Protein AF-A0A947WSL1-F1 (afdb_monomer)

pLDDT: mean 84.07, std 12.96, range [39.25, 95.62]

Radius of gyration: 17.94 Å; Cα contacts (8 Å, |Δi|>4): 99; chains: 1; bounding box: 44×36×52 Å

Sequence (145 aa):
MSWNPEKTLVFRLIAAGHMVRRAVQAPLEAFRLKPGDDAILIALSVLPDLTVDDLLAATGLNVAELARRLRHMEALGLVETTQAEVVLTASGTRLAASLMALWQDIDEIVAANVAGPVARNMRKSLKRIAESLAPEVPVAIDPDA

Nearest PDB structures (foldseek):
  5hsm-assembly1_A-2  TM=7.238E-01  e=8.286E-07  Mycobacterium tuberculosis H37Rv
  1lnw-assembly3_F  TM=7.662E-01  e=2.260E-05  Pseudomonas aeruginosa
  2pfb-assembly1_A  TM=6.800E-01  e=7.806E-05  Xanthomonas campestris
  5zyr-assembly1_B  TM=6.744E-01  e=8.281E-05  Acinetobacter baumannii
  5zc2-assembly1_B  TM=6.464E-01  e=1.892E-04  Acinetobacter baumannii

Solvent-accessible surface area (backbone atoms only — not comparable to full-atom values): 8493 Å² total; per-residue (Å²): 134,83,89,56,66,83,77,34,70,66,45,48,48,52,53,52,51,50,53,54,52,55,69,58,39,63,66,32,51,78,72,74,42,56,95,69,49,60,56,53,43,42,46,51,69,76,40,80,81,42,36,67,67,53,50,32,70,75,64,72,46,53,73,70,58,46,53,56,48,51,54,52,37,36,75,70,52,27,36,49,77,59,99,70,41,52,45,65,31,81,58,22,49,53,50,23,52,54,50,50,52,53,51,48,57,52,47,51,61,49,39,76,77,41,53,71,73,59,36,56,50,50,52,54,50,51,50,54,51,50,64,74,65,52,79,69,80,80,73,79,77,62,93,86,119

Foldseek 3Di:
DDDDPCPDPVNVVVVVVVVLQVLLVVLCVVLPHDRLLLQQLLVQLVDPFDWPVNSCVSRVDDPVVSVVSLVVCVVSVQWDDDPGGIHGDPNSNVSNVVSVVSVVVSVVVVCVVADDPRVVVVVVVVVVVCVVPRDDDDDPPPPPD

Mean predicted aligned error: 7.88 Å

Structure (mmCIF, N/CA/C/O backbone):
data_AF-A0A947WSL1-F1
#
_entry.id   AF-A0A947WSL1-F1
#
loop_
_atom_site.group_PDB
_atom_site.id
_atom_site.type_symbol
_atom_site.label_atom_id
_atom_site.label_alt_id
_atom_site.label_comp_id
_atom_site.label_asym_id
_atom_site.label_entity_id
_atom_site.label_seq_id
_atom_site.pdbx_PDB_ins_code
_atom_site.Cartn_x
_atom_site.Cartn_y
_atom_site.Cartn_z
_atom_site.occupancy
_atom_site.B_iso_or_equiv
_atom_site.auth_seq_id
_atom_site.auth_comp_id
_atom_site.auth_asym_id
_atom_site.auth_atom_id
_atom_site.pdbx_PDB_model_num
ATOM 1 N N . MET A 1 1 ? 4.780 -20.698 -35.463 1.00 54.69 1 MET A N 1
ATOM 2 C CA . MET A 1 1 ? 5.457 -19.963 -34.371 1.00 54.69 1 MET A CA 1
ATOM 3 C C . MET A 1 1 ? 4.850 -20.475 -33.071 1.00 54.69 1 MET A C 1
ATOM 5 O O . MET A 1 1 ? 3.640 -20.361 -32.929 1.00 54.69 1 MET A O 1
ATOM 9 N N . SER A 1 2 ? 5.610 -21.153 -32.206 1.00 72.31 2 SER A N 1
ATOM 10 C CA . SER A 1 2 ? 5.079 -21.652 -30.929 1.00 72.31 2 SER A CA 1
ATOM 11 C C . SER A 1 2 ? 4.908 -20.488 -29.953 1.00 72.31 2 SER A C 1
ATOM 13 O O . SER A 1 2 ? 5.775 -19.618 -29.849 1.00 72.31 2 SER A O 1
ATOM 15 N N . TRP A 1 3 ? 3.768 -20.441 -29.268 1.00 82.94 3 TRP A N 1
ATOM 16 C CA . TRP A 1 3 ? 3.523 -19.466 -28.211 1.00 82.94 3 TRP A CA 1
ATOM 17 C C . TRP A 1 3 ? 4.531 -19.689 -27.077 1.00 82.94 3 TRP A C 1
ATOM 19 O O . 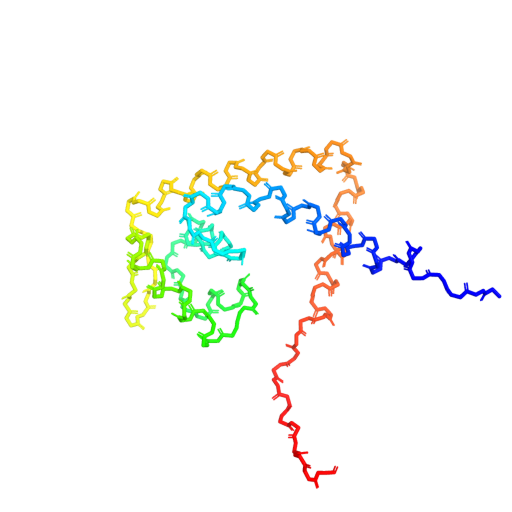TRP A 1 3 ? 4.655 -20.803 -26.571 1.00 82.94 3 TRP A O 1
ATOM 29 N N . ASN A 1 4 ? 5.278 -18.644 -26.710 1.00 86.00 4 ASN A N 1
ATOM 30 C CA . ASN A 1 4 ? 6.213 -18.677 -25.588 1.00 86.00 4 ASN A CA 1
ATOM 31 C C . ASN A 1 4 ? 5.682 -17.759 -24.468 1.00 86.00 4 ASN A C 1
ATOM 33 O O . ASN A 1 4 ? 5.738 -16.534 -24.635 1.00 86.00 4 ASN A O 1
ATOM 37 N N . PRO A 1 5 ? 5.201 -18.317 -23.339 1.00 81.50 5 PRO A N 1
ATOM 38 C CA . PRO A 1 5 ? 4.632 -17.541 -22.239 1.00 81.50 5 PRO A CA 1
ATOM 39 C C . PRO A 1 5 ? 5.606 -16.506 -21.663 1.00 81.50 5 PRO A C 1
ATOM 41 O O . PRO A 1 5 ? 5.186 -15.396 -21.348 1.00 81.50 5 PRO A O 1
ATOM 44 N N . GLU A 1 6 ? 6.907 -16.798 -21.606 1.00 85.62 6 GLU A N 1
ATOM 45 C CA . GLU A 1 6 ? 7.931 -15.925 -21.002 1.00 85.62 6 GLU A CA 1
ATOM 46 C C . GLU A 1 6 ? 8.192 -14.635 -21.796 1.00 85.62 6 GLU A C 1
ATOM 48 O O . GLU A 1 6 ? 8.763 -13.656 -21.298 1.00 85.62 6 GLU A O 1
ATOM 53 N N . LYS A 1 7 ? 7.771 -14.624 -23.065 1.00 87.31 7 LYS A N 1
ATOM 54 C CA . LYS A 1 7 ? 7.845 -13.452 -23.946 1.00 87.31 7 LYS A CA 1
ATOM 55 C C . LYS A 1 7 ? 6.561 -12.626 -23.938 1.00 87.31 7 LYS A C 1
ATOM 57 O O . LYS A 1 7 ? 6.523 -11.577 -24.576 1.00 87.31 7 LYS A O 1
ATOM 62 N N . THR A 1 8 ? 5.518 -13.073 -23.238 1.00 90.81 8 THR A N 1
ATOM 63 C CA . THR A 1 8 ? 4.255 -12.333 -23.162 1.00 90.81 8 THR A CA 1
ATOM 64 C C . THR A 1 8 ? 4.378 -11.118 -22.246 1.00 90.81 8 THR A C 1
ATOM 66 O O . THR A 1 8 ? 5.110 -11.125 -21.253 1.00 90.81 8 THR A O 1
ATOM 69 N N . LEU A 1 9 ? 3.611 -10.072 -22.560 1.00 88.56 9 LEU A N 1
ATOM 70 C CA . LEU A 1 9 ? 3.503 -8.881 -21.718 1.00 88.56 9 LEU A CA 1
ATOM 71 C C . LEU A 1 9 ? 3.003 -9.232 -20.309 1.00 88.56 9 LEU A C 1
ATOM 73 O O . LEU A 1 9 ? 3.526 -8.710 -19.330 1.00 88.56 9 LEU A O 1
ATOM 77 N N . VAL A 1 10 ? 2.043 -10.157 -20.210 1.00 88.44 10 VAL A N 1
ATOM 78 C CA . VAL A 1 10 ? 1.475 -10.622 -18.935 1.00 88.44 10 VAL A CA 1
ATOM 79 C C . VAL A 1 10 ? 2.551 -11.252 -18.055 1.00 88.44 10 VAL A C 1
ATOM 81 O O . VAL A 1 10 ? 2.685 -10.878 -16.894 1.00 88.44 10 VAL A O 1
ATOM 84 N N . PHE A 1 11 ? 3.372 -12.148 -18.606 1.00 90.75 11 PHE A N 1
ATOM 85 C CA . PHE A 1 11 ? 4.451 -12.772 -17.843 1.00 90.75 11 PHE A CA 1
ATOM 86 C C . PHE A 1 11 ? 5.483 -11.749 -17.360 1.00 90.75 11 PHE A C 1
ATOM 88 O O . PHE A 1 11 ? 5.885 -11.778 -16.199 1.00 90.75 11 PHE A O 1
ATOM 95 N N . ARG A 1 12 ? 5.886 -10.803 -18.221 1.00 90.81 12 ARG A N 1
ATOM 96 C CA . ARG A 1 12 ? 6.822 -9.730 -17.844 1.00 90.81 12 ARG A CA 1
ATOM 97 C C . ARG A 1 12 ? 6.247 -8.824 -16.757 1.00 90.81 12 ARG A C 1
ATOM 99 O O . ARG A 1 12 ? 6.980 -8.458 -15.843 1.00 90.81 12 ARG A O 1
ATOM 106 N N . LEU A 1 13 ? 4.951 -8.516 -16.827 1.00 89.56 13 LEU A N 1
ATOM 107 C CA . LEU A 1 13 ? 4.245 -7.734 -15.816 1.00 89.56 13 LEU A CA 1
ATOM 108 C C . LEU A 1 13 ? 4.199 -8.466 -14.469 1.00 89.56 13 LEU A C 1
ATOM 110 O O . LEU A 1 13 ? 4.543 -7.876 -13.449 1.00 89.56 13 LEU A O 1
ATOM 114 N N . ILE A 1 14 ? 3.847 -9.755 -14.468 1.00 87.75 14 ILE A N 1
ATOM 115 C CA . ILE A 1 14 ? 3.831 -10.586 -13.257 1.00 87.75 14 ILE A CA 1
ATOM 116 C C . ILE A 1 14 ? 5.235 -10.691 -12.657 1.00 87.75 14 ILE A C 1
ATOM 118 O O . ILE A 1 14 ? 5.399 -10.496 -11.456 1.00 87.75 14 ILE A O 1
ATOM 122 N N . ALA A 1 15 ? 6.255 -10.959 -13.474 1.00 90.44 15 ALA A N 1
ATOM 123 C CA . ALA A 1 15 ? 7.631 -11.096 -13.007 1.00 90.44 15 ALA A CA 1
ATOM 124 C C . ALA A 1 15 ? 8.162 -9.789 -12.393 1.00 90.44 15 ALA A C 1
ATOM 126 O O . ALA A 1 15 ? 8.710 -9.808 -11.290 1.00 90.44 15 ALA A O 1
ATOM 127 N N . ALA A 1 16 ? 7.960 -8.652 -13.068 1.00 89.50 16 ALA A N 1
ATOM 128 C CA . ALA A 1 16 ? 8.359 -7.342 -12.554 1.00 89.50 16 ALA A CA 1
ATOM 129 C C . ALA A 1 16 ? 7.595 -6.983 -11.270 1.00 89.50 16 ALA A C 1
ATOM 131 O O . ALA A 1 16 ? 8.211 -6.609 -10.273 1.00 89.50 16 ALA A O 1
ATOM 132 N N . GLY A 1 17 ? 6.272 -7.180 -11.257 1.00 88.31 17 GLY A N 1
ATOM 133 C CA . GLY A 1 17 ? 5.438 -6.961 -10.076 1.00 88.31 17 GLY A CA 1
ATOM 134 C C . GLY A 1 17 ? 5.835 -7.854 -8.900 1.00 88.31 17 GLY A C 1
ATOM 135 O O . GLY A 1 17 ? 5.857 -7.397 -7.761 1.00 88.31 17 GLY A O 1
ATOM 136 N N . HIS A 1 18 ? 6.226 -9.105 -9.156 1.00 87.75 18 HIS A N 1
ATOM 137 C CA . HIS A 1 18 ? 6.723 -10.008 -8.122 1.00 87.75 18 HIS A CA 1
ATOM 138 C C . HIS A 1 18 ? 8.053 -9.527 -7.525 1.00 87.75 18 HIS A C 1
ATOM 140 O O . HIS A 1 18 ? 8.215 -9.579 -6.308 1.00 87.75 18 HIS A O 1
ATOM 146 N N . MET A 1 19 ? 8.986 -9.022 -8.339 1.00 90.00 19 MET A N 1
ATOM 147 C CA . MET A 1 19 ? 10.249 -8.463 -7.835 1.00 90.00 19 MET A CA 1
ATOM 148 C C . MET A 1 19 ? 10.025 -7.206 -6.991 1.00 90.00 19 MET A C 1
ATOM 150 O O . MET A 1 19 ? 10.568 -7.118 -5.892 1.00 90.00 19 MET A O 1
ATOM 154 N N . VAL A 1 20 ? 9.171 -6.285 -7.449 1.00 86.31 20 VAL A N 1
ATOM 155 C CA . VAL A 1 20 ? 8.784 -5.094 -6.670 1.00 86.31 20 VAL A CA 1
ATOM 156 C C . VAL A 1 20 ? 8.125 -5.508 -5.353 1.00 86.31 20 VAL A C 1
ATOM 158 O O . VAL A 1 20 ? 8.516 -5.040 -4.287 1.00 86.31 20 VAL A O 1
ATOM 161 N N . ARG A 1 21 ? 7.195 -6.470 -5.397 1.00 83.62 21 ARG A N 1
ATOM 162 C CA . ARG A 1 21 ? 6.542 -7.009 -4.198 1.00 83.62 21 ARG A CA 1
ATOM 163 C C . ARG A 1 21 ? 7.538 -7.633 -3.218 1.00 83.62 21 ARG A C 1
ATOM 165 O O . ARG A 1 21 ? 7.383 -7.470 -2.016 1.00 83.62 21 ARG A O 1
ATOM 172 N N . ARG A 1 22 ? 8.559 -8.342 -3.703 1.00 85.12 22 ARG A N 1
ATOM 173 C CA . ARG A 1 22 ? 9.612 -8.897 -2.838 1.00 85.12 22 ARG A CA 1
ATOM 174 C C . ARG A 1 22 ? 10.466 -7.807 -2.195 1.00 85.12 22 ARG A C 1
ATOM 176 O O . ARG A 1 22 ? 10.854 -7.975 -1.044 1.00 85.12 22 ARG A O 1
ATOM 183 N N . ALA A 1 23 ? 10.731 -6.706 -2.898 1.00 83.50 23 ALA A N 1
ATOM 184 C CA . ALA A 1 23 ? 11.484 -5.579 -2.350 1.00 83.50 23 ALA A CA 1
ATOM 185 C C . ALA A 1 23 ? 10.748 -4.908 -1.175 1.00 83.50 23 ALA A C 1
ATOM 187 O O . ALA A 1 23 ? 11.384 -4.565 -0.182 1.00 83.50 23 ALA A O 1
ATOM 188 N N . VAL A 1 24 ? 9.413 -4.808 -1.235 1.00 81.56 24 VAL A N 1
ATOM 189 C CA . VAL A 1 24 ? 8.603 -4.286 -0.114 1.00 81.56 24 VAL A CA 1
ATOM 190 C C . VAL A 1 24 ? 8.348 -5.305 1.001 1.00 81.56 24 VAL A C 1
ATOM 192 O O . VAL A 1 24 ? 7.925 -4.929 2.088 1.00 81.56 24 VAL A O 1
ATOM 195 N N . GLN A 1 25 ? 8.584 -6.600 0.771 1.00 84.06 25 GLN A N 1
ATOM 196 C CA . GLN A 1 25 ? 8.147 -7.657 1.688 1.00 84.06 25 GLN A CA 1
ATOM 197 C C . GLN A 1 25 ? 8.952 -7.717 2.994 1.00 84.06 25 GLN A C 1
ATOM 199 O O . GLN A 1 25 ? 8.359 -7.890 4.056 1.00 84.06 25 GLN A O 1
ATOM 204 N N . ALA A 1 26 ? 10.279 -7.562 2.941 1.00 78.44 26 ALA A N 1
ATOM 205 C CA . ALA A 1 26 ? 11.120 -7.703 4.135 1.00 78.44 26 ALA A CA 1
ATOM 206 C C . ALA A 1 26 ? 10.774 -6.681 5.247 1.00 78.44 26 ALA A C 1
ATOM 208 O O . ALA A 1 26 ? 10.665 -7.082 6.407 1.00 78.44 26 ALA A O 1
ATOM 209 N N . PRO A 1 27 ? 10.512 -5.397 4.934 1.00 76.12 27 PRO A N 1
ATOM 210 C CA . PRO A 1 27 ? 10.024 -4.438 5.925 1.00 76.12 27 PRO A CA 1
ATOM 211 C C . PRO A 1 27 ? 8.655 -4.807 6.505 1.00 76.12 27 PRO A C 1
ATOM 213 O O . PRO A 1 27 ? 8.454 -4.668 7.706 1.00 76.12 27 PRO A O 1
ATOM 216 N N . LEU A 1 28 ? 7.730 -5.336 5.698 1.00 84.69 28 LEU A N 1
ATOM 217 C CA . LEU A 1 28 ? 6.411 -5.755 6.186 1.00 84.69 28 LEU A CA 1
ATOM 218 C C . LEU A 1 28 ? 6.512 -6.912 7.178 1.00 84.69 28 LEU A C 1
ATOM 220 O O . LEU A 1 28 ? 5.901 -6.865 8.245 1.00 84.69 28 LEU A O 1
ATOM 224 N N . GLU A 1 29 ? 7.338 -7.911 6.873 1.00 87.06 29 GLU A N 1
ATOM 225 C CA . GLU A 1 29 ? 7.563 -9.057 7.756 1.00 87.06 29 GLU A CA 1
ATOM 226 C C . GLU A 1 29 ? 8.146 -8.640 9.112 1.00 87.06 29 GLU A C 1
ATOM 228 O O . GLU A 1 29 ? 7.724 -9.169 10.143 1.00 87.06 29 GLU A O 1
ATOM 233 N N . ALA A 1 30 ? 9.037 -7.642 9.138 1.00 85.94 30 ALA A N 1
ATOM 234 C CA . ALA A 1 30 ? 9.592 -7.100 10.380 1.00 85.94 30 ALA A CA 1
ATOM 235 C C . ALA A 1 30 ? 8.510 -6.529 11.319 1.00 85.94 30 ALA A C 1
ATOM 237 O O . ALA A 1 30 ? 8.639 -6.622 12.540 1.00 85.94 30 ALA A O 1
ATOM 238 N N . PHE A 1 31 ? 7.411 -6.013 10.760 1.00 85.00 31 PHE A N 1
ATOM 239 C CA . PHE A 1 31 ? 6.247 -5.513 11.502 1.00 85.00 31 PHE A CA 1
ATOM 240 C C . PHE A 1 31 ? 5.088 -6.515 11.570 1.00 85.00 31 PHE A C 1
ATOM 242 O O . PHE A 1 31 ? 3.984 -6.157 11.978 1.00 85.00 31 PHE A O 1
ATOM 249 N N . ARG A 1 32 ? 5.331 -7.781 11.198 1.00 89.56 32 ARG A N 1
ATOM 250 C CA . ARG A 1 32 ? 4.325 -8.857 11.123 1.00 89.56 32 ARG A CA 1
ATOM 251 C C . ARG A 1 32 ? 3.172 -8.552 10.164 1.00 89.56 32 ARG A C 1
ATOM 253 O O . ARG A 1 32 ? 2.126 -9.189 10.249 1.00 89.56 32 ARG A O 1
ATOM 260 N N . LEU A 1 33 ? 3.358 -7.614 9.243 1.00 89.19 33 LEU A N 1
ATOM 261 C CA . LEU A 1 33 ? 2.378 -7.249 8.233 1.00 89.19 33 LEU A CA 1
ATOM 262 C C . LEU A 1 33 ? 2.404 -8.235 7.065 1.00 89.19 33 LEU A C 1
ATOM 264 O O . LEU A 1 33 ? 3.441 -8.785 6.690 1.00 89.19 33 LEU A O 1
ATOM 268 N N . LYS A 1 34 ? 1.235 -8.455 6.470 1.00 85.88 34 LYS A N 1
ATOM 269 C CA . LYS A 1 34 ? 1.072 -9.255 5.257 1.00 85.88 34 LYS A CA 1
ATOM 270 C C . LYS A 1 34 ? 1.209 -8.354 4.025 1.00 85.88 34 LYS A C 1
ATOM 272 O O . LYS A 1 34 ? 0.820 -7.193 4.078 1.00 85.88 34 LYS A O 1
ATOM 277 N N . PRO A 1 35 ? 1.647 -8.873 2.866 1.00 81.81 35 PRO A N 1
ATOM 278 C CA . PRO A 1 35 ? 1.615 -8.090 1.632 1.00 81.81 35 PRO A CA 1
ATOM 279 C C . PRO A 1 35 ? 0.208 -7.535 1.349 1.00 81.81 35 PRO A C 1
ATOM 281 O O . PRO A 1 35 ? -0.768 -8.296 1.408 1.00 81.81 35 PRO A O 1
ATOM 284 N N . GLY A 1 36 ? 0.108 -6.236 1.057 1.00 81.38 36 GLY A N 1
ATOM 285 C CA . GLY A 1 36 ? -1.154 -5.507 0.894 1.00 81.38 36 GLY A CA 1
ATOM 286 C C . GLY A 1 36 ? -1.623 -4.767 2.153 1.00 81.38 36 GLY A C 1
ATOM 287 O O . GLY A 1 36 ? -2.508 -3.924 2.054 1.00 81.38 36 GLY A O 1
ATOM 288 N N . ASP A 1 37 ? -1.038 -5.041 3.324 1.00 90.88 37 ASP A N 1
ATOM 289 C CA . ASP A 1 37 ? -1.306 -4.281 4.555 1.00 90.88 37 ASP A CA 1
ATOM 290 C C . ASP A 1 37 ? -0.749 -2.851 4.475 1.00 90.88 37 ASP A C 1
ATOM 292 O O . ASP A 1 37 ? -1.335 -1.911 5.005 1.00 90.88 37 ASP A O 1
ATOM 296 N N . ASP A 1 38 ? 0.363 -2.679 3.765 1.00 89.88 38 ASP A N 1
ATOM 297 C CA . ASP A 1 38 ? 0.946 -1.385 3.429 1.00 89.88 38 ASP A CA 1
ATOM 298 C C . ASP A 1 38 ? -0.003 -0.491 2.645 1.00 89.88 38 ASP A C 1
ATOM 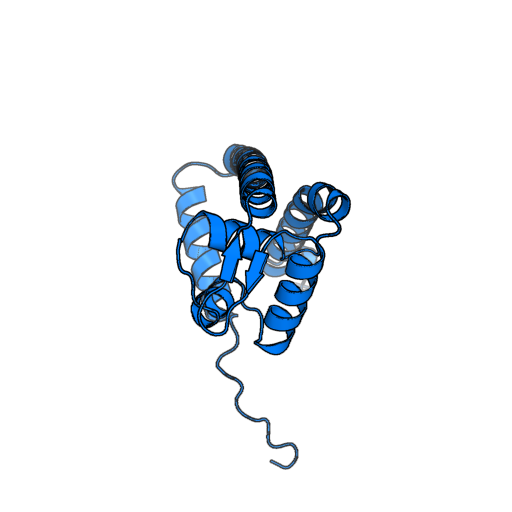300 O O . ASP A 1 38 ? -0.097 0.693 2.950 1.00 89.88 38 ASP A O 1
ATOM 304 N N . ALA A 1 39 ? -0.747 -1.049 1.687 1.00 89.00 39 ALA A N 1
ATOM 305 C CA . ALA A 1 39 ? -1.717 -0.280 0.914 1.00 89.00 39 ALA A CA 1
ATOM 306 C C . ALA A 1 39 ? -2.799 0.345 1.813 1.00 89.00 39 ALA A C 1
ATOM 308 O O . ALA A 1 39 ? -3.166 1.498 1.607 1.00 89.00 39 ALA A O 1
ATOM 309 N N . ILE A 1 40 ? -3.261 -0.382 2.839 1.00 92.19 40 ILE A N 1
ATOM 310 C CA . ILE A 1 40 ? -4.233 0.127 3.820 1.00 92.19 40 ILE A CA 1
ATOM 311 C C . ILE A 1 40 ? -3.603 1.254 4.649 1.00 92.19 40 ILE A C 1
ATOM 313 O O . ILE A 1 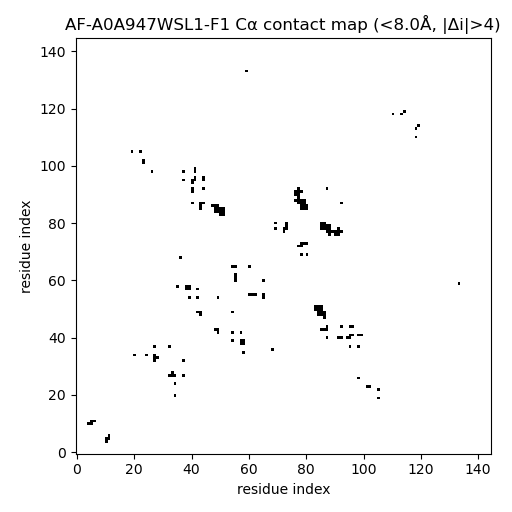40 ? -4.171 2.338 4.739 1.00 92.19 40 ILE A O 1
ATOM 317 N N . LEU A 1 41 ? -2.420 1.024 5.230 1.00 92.75 41 LEU A N 1
ATOM 318 C CA . LEU A 1 41 ? -1.753 2.011 6.089 1.00 92.75 41 LEU A CA 1
ATOM 319 C C . LEU A 1 41 ? -1.384 3.292 5.329 1.00 92.75 41 LEU A C 1
ATOM 321 O O . LEU A 1 41 ? -1.566 4.390 5.851 1.00 92.75 41 LEU A O 1
ATOM 325 N N . ILE A 1 42 ? -0.900 3.160 4.092 1.00 90.62 42 ILE A N 1
ATOM 326 C CA . ILE A 1 42 ? -0.580 4.299 3.229 1.00 90.62 42 ILE A CA 1
ATOM 327 C C . ILE A 1 42 ? -1.863 5.050 2.863 1.00 90.62 42 ILE A C 1
ATOM 329 O O . ILE A 1 42 ? -1.887 6.272 3.007 1.00 90.62 42 ILE A O 1
ATOM 333 N N . ALA A 1 43 ? -2.938 4.356 2.466 1.00 90.12 43 ALA A N 1
ATOM 334 C CA . ALA A 1 43 ? -4.214 4.997 2.145 1.00 90.12 43 ALA A CA 1
ATOM 335 C C . ALA A 1 43 ? -4.735 5.834 3.324 1.00 90.12 43 ALA A C 1
ATOM 337 O O . ALA A 1 43 ? -4.995 7.024 3.152 1.00 90.12 43 ALA A O 1
ATOM 338 N N . LEU A 1 44 ? -4.768 5.248 4.527 1.00 90.81 44 LEU A N 1
ATOM 339 C CA . LEU A 1 44 ? -5.168 5.929 5.764 1.00 90.81 44 LEU A CA 1
ATOM 340 C C . LEU A 1 44 ? -4.264 7.114 6.137 1.00 90.81 44 LEU A C 1
ATOM 342 O O . LEU A 1 44 ? -4.706 8.034 6.815 1.00 90.81 44 LEU A O 1
ATOM 346 N N . SER A 1 45 ? -2.993 7.104 5.724 1.00 91.25 45 SER A N 1
ATOM 347 C CA . SER A 1 45 ? -2.066 8.209 6.006 1.00 91.25 45 SER A CA 1
ATOM 348 C C . SER A 1 45 ? -2.206 9.391 5.045 1.00 91.25 45 SER A C 1
ATOM 350 O O . SER A 1 45 ? -1.872 10.518 5.407 1.00 91.25 45 SER A O 1
ATOM 352 N N . VAL A 1 46 ? -2.670 9.136 3.818 1.00 86.81 46 VAL A N 1
ATOM 353 C CA . VAL A 1 46 ? -2.796 10.146 2.757 1.00 86.81 46 VAL A CA 1
ATOM 354 C C . VAL A 1 46 ? -4.175 10.798 2.775 1.00 86.81 46 VAL A C 1
ATOM 356 O O . VAL A 1 46 ? -4.294 11.988 2.488 1.00 86.81 46 VAL A O 1
ATOM 359 N N . LEU A 1 47 ? -5.210 10.025 3.098 1.00 80.06 47 LEU A N 1
ATOM 360 C CA . LEU A 1 47 ? -6.594 10.473 3.112 1.00 80.06 47 LEU A CA 1
ATOM 361 C C . LEU A 1 47 ? -7.130 10.353 4.545 1.00 80.06 47 LEU A C 1
ATOM 363 O O . LEU A 1 47 ? -7.410 9.235 4.985 1.00 80.06 47 LEU A O 1
ATOM 367 N N . PRO A 1 48 ? -7.243 11.470 5.289 1.00 66.38 48 PRO A N 1
ATOM 368 C CA . PRO A 1 48 ? -7.951 11.444 6.560 1.00 66.38 48 PRO A CA 1
ATOM 369 C C . PRO A 1 48 ? -9.414 11.048 6.315 1.00 66.38 48 PRO A C 1
ATOM 371 O O . PRO A 1 48 ? -9.983 11.385 5.277 1.00 66.38 48 PRO A O 1
ATOM 374 N N . ASP A 1 49 ? -9.997 10.327 7.271 1.00 72.88 49 ASP A N 1
ATOM 375 C CA . ASP A 1 49 ? -11.426 9.985 7.314 1.00 72.88 49 ASP A CA 1
ATOM 376 C C . ASP A 1 49 ? -11.911 9.020 6.211 1.00 72.88 49 ASP A C 1
ATOM 378 O O . ASP A 1 49 ? -13.066 9.065 5.785 1.00 72.88 49 ASP A O 1
ATOM 382 N N . LEU A 1 50 ? -11.043 8.113 5.745 1.00 82.38 50 LEU A N 1
ATOM 383 C CA . LEU A 1 50 ? -11.449 7.048 4.821 1.00 82.38 50 LEU A CA 1
ATOM 384 C C . LEU A 1 50 ? -12.509 6.138 5.449 1.00 82.38 50 LEU A C 1
ATOM 386 O O . LEU A 1 50 ? -12.311 5.551 6.520 1.00 82.38 50 LEU A O 1
ATOM 390 N N . THR A 1 51 ? -13.602 5.946 4.716 1.00 85.62 51 THR A N 1
ATOM 391 C CA . THR A 1 51 ? -14.605 4.944 5.064 1.00 85.62 51 THR A CA 1
ATOM 392 C C . THR A 1 51 ? -14.106 3.539 4.717 1.00 85.62 51 THR A C 1
ATOM 394 O O . THR A 1 5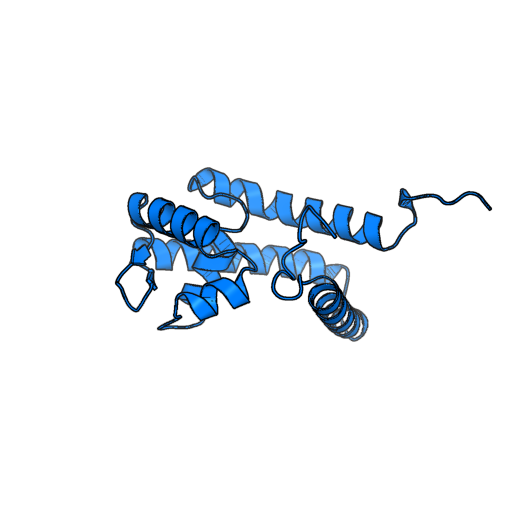1 ? -13.147 3.342 3.962 1.00 85.62 51 THR A O 1
ATOM 397 N N . VAL A 1 52 ? -14.790 2.519 5.239 1.00 86.19 52 VAL A N 1
ATOM 398 C CA . VAL A 1 52 ? -14.529 1.121 4.859 1.00 86.19 52 VAL A CA 1
ATOM 399 C C . VAL A 1 52 ? -14.704 0.915 3.349 1.00 86.19 52 VAL A C 1
ATOM 401 O O . VAL A 1 52 ? -13.911 0.195 2.745 1.00 86.19 52 VAL A O 1
ATOM 404 N N . ASP A 1 53 ? -15.684 1.575 2.728 1.00 84.88 53 ASP A N 1
ATOM 405 C CA . ASP A 1 53 ? -15.947 1.461 1.290 1.00 84.88 53 ASP A CA 1
ATOM 406 C C . ASP A 1 53 ? -14.806 2.048 0.452 1.00 84.88 53 ASP A C 1
ATOM 408 O O . ASP A 1 53 ? -14.383 1.443 -0.538 1.00 84.88 53 ASP A O 1
ATOM 412 N N . ASP A 1 54 ? -14.229 3.166 0.892 1.00 85.44 54 ASP A N 1
ATOM 413 C CA . ASP A 1 54 ? -13.071 3.755 0.222 1.00 85.44 54 ASP A CA 1
ATOM 414 C C . ASP A 1 54 ? -11.840 2.841 0.314 1.00 85.44 54 ASP A C 1
ATOM 416 O O . ASP A 1 54 ? -11.095 2.685 -0.656 1.00 85.44 54 ASP A O 1
ATOM 420 N N . LEU A 1 55 ? -11.641 2.173 1.457 1.00 85.69 55 LEU A N 1
ATOM 421 C CA . LEU A 1 55 ? -10.566 1.191 1.625 1.00 85.69 55 LEU A CA 1
ATOM 422 C C . LEU A 1 55 ? -10.766 -0.042 0.736 1.00 85.69 55 LEU A C 1
ATOM 424 O O . LEU A 1 55 ? -9.789 -0.564 0.192 1.00 85.69 55 LEU A O 1
ATOM 428 N N . LEU A 1 56 ? -12.002 -0.510 0.555 1.00 86.75 56 LEU A N 1
ATOM 429 C CA . LEU A 1 56 ? -12.306 -1.606 -0.372 1.00 86.75 56 LEU A CA 1
ATOM 430 C C . LEU A 1 56 ? -11.958 -1.212 -1.809 1.00 86.75 56 LEU A C 1
ATOM 432 O O . LEU A 1 56 ? -11.262 -1.961 -2.499 1.00 86.75 56 LEU A O 1
ATOM 436 N N . ALA A 1 57 ? -12.361 -0.010 -2.229 1.00 82.69 57 ALA A N 1
ATOM 437 C CA . ALA A 1 57 ? -12.046 0.517 -3.552 1.00 82.69 57 ALA A CA 1
ATOM 438 C C . ALA A 1 57 ? -10.533 0.706 -3.763 1.00 82.69 57 ALA A C 1
ATOM 440 O O . ALA A 1 57 ? -10.007 0.358 -4.820 1.00 82.69 57 ALA A O 1
ATOM 441 N N . ALA A 1 58 ? -9.818 1.214 -2.756 1.00 80.69 58 ALA A N 1
ATOM 442 C CA . ALA A 1 58 ? -8.384 1.485 -2.843 1.00 80.69 58 ALA A CA 1
ATOM 443 C C . ALA A 1 58 ? -7.522 0.212 -2.862 1.00 80.69 58 ALA A C 1
ATOM 445 O O . ALA A 1 58 ? -6.467 0.184 -3.497 1.00 80.69 58 ALA A O 1
ATOM 446 N N . THR A 1 59 ? -7.947 -0.840 -2.161 1.00 82.12 59 THR A N 1
ATOM 447 C CA . THR A 1 59 ? -7.134 -2.052 -1.960 1.00 82.12 59 THR A CA 1
ATOM 448 C C . THR A 1 59 ? -7.533 -3.216 -2.863 1.00 82.12 59 THR A C 1
ATOM 450 O O . THR A 1 59 ? -6.754 -4.158 -3.021 1.00 82.12 59 THR A O 1
ATOM 453 N N . GLY A 1 60 ? -8.740 -3.184 -3.439 1.00 82.19 60 GLY A N 1
ATOM 454 C CA . GLY A 1 60 ? -9.306 -4.300 -4.200 1.00 82.19 60 GLY A CA 1
ATOM 455 C C . GLY A 1 60 ? -9.612 -5.533 -3.341 1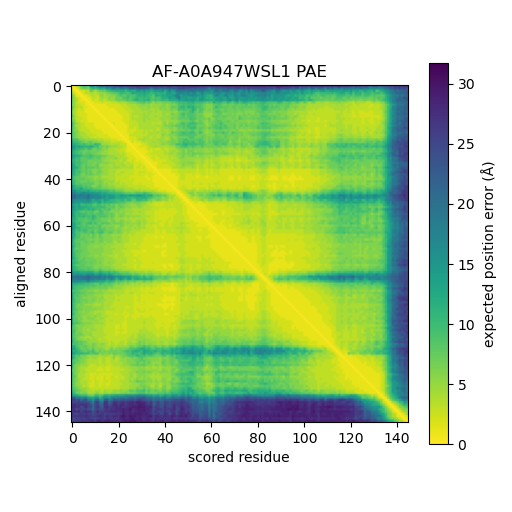.00 82.19 60 GLY A C 1
ATOM 456 O O . GLY A 1 60 ? -9.825 -6.624 -3.874 1.00 82.19 60 GLY A O 1
ATOM 457 N N . LEU A 1 61 ? -9.597 -5.392 -2.012 1.00 85.94 61 LEU A N 1
ATOM 458 C CA . LEU A 1 61 ? -9.988 -6.450 -1.090 1.00 85.94 61 LEU A CA 1
ATOM 459 C C . LEU A 1 61 ? -11.513 -6.568 -1.047 1.00 85.94 61 LEU A C 1
ATOM 461 O O . LEU A 1 61 ? -12.237 -5.597 -1.239 1.00 85.94 61 LEU A O 1
ATOM 465 N N . ASN A 1 62 ? -12.008 -7.764 -0.735 1.00 88.44 62 ASN A N 1
ATOM 466 C CA . ASN A 1 62 ? -13.409 -7.925 -0.355 1.00 88.44 62 ASN A CA 1
ATOM 467 C C . ASN A 1 62 ? -13.616 -7.577 1.131 1.00 88.44 62 ASN A C 1
ATOM 469 O O . ASN A 1 62 ? -12.664 -7.540 1.915 1.00 88.44 62 ASN A O 1
ATOM 473 N N . VAL A 1 63 ? -14.879 -7.380 1.524 1.00 89.06 63 VAL A N 1
ATOM 474 C CA . VAL A 1 63 ? -15.285 -6.988 2.889 1.00 89.06 63 VAL A CA 1
ATOM 475 C C . VAL A 1 63 ? -14.697 -7.909 3.960 1.00 89.06 63 VAL A C 1
ATOM 477 O O . VAL A 1 63 ? -14.159 -7.441 4.962 1.00 89.06 63 VAL A O 1
ATOM 480 N N . ALA A 1 64 ? -14.766 -9.227 3.754 1.00 89.69 64 ALA A N 1
ATOM 481 C CA . ALA A 1 64 ? -14.303 -10.201 4.740 1.00 89.69 64 ALA A CA 1
ATOM 482 C C . ALA A 1 64 ? -12.780 -10.144 4.934 1.00 89.69 64 ALA A C 1
ATOM 484 O O . ALA A 1 64 ? -12.288 -10.196 6.065 1.00 89.69 64 ALA A O 1
ATOM 485 N N . GLU A 1 65 ? -12.035 -10.016 3.837 1.00 91.00 65 GLU A N 1
ATOM 486 C CA . GLU A 1 65 ? -10.581 -9.921 3.850 1.00 91.00 65 GLU A CA 1
ATOM 487 C C . GLU A 1 65 ? -10.123 -8.590 4.456 1.00 91.00 65 GLU A C 1
ATOM 489 O O . GLU A 1 65 ? -9.254 -8.611 5.329 1.00 91.00 65 GLU A O 1
ATOM 494 N N . LEU A 1 66 ? -10.750 -7.462 4.095 1.00 91.50 66 LEU A N 1
ATOM 495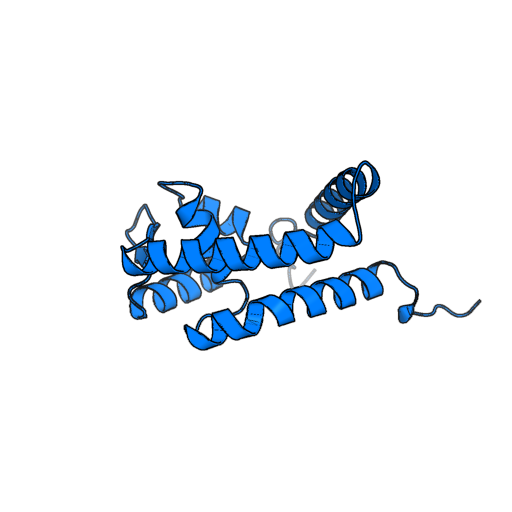 C CA . LEU A 1 66 ? -10.463 -6.162 4.708 1.00 91.50 66 LEU A CA 1
ATOM 496 C C . LEU A 1 66 ? -10.731 -6.195 6.218 1.00 91.50 66 LEU A C 1
ATOM 498 O O . LEU A 1 66 ? -9.846 -5.866 7.003 1.00 91.50 66 LEU A O 1
ATOM 502 N N . ALA A 1 67 ? -11.892 -6.690 6.652 1.00 92.06 67 ALA A N 1
ATOM 503 C CA .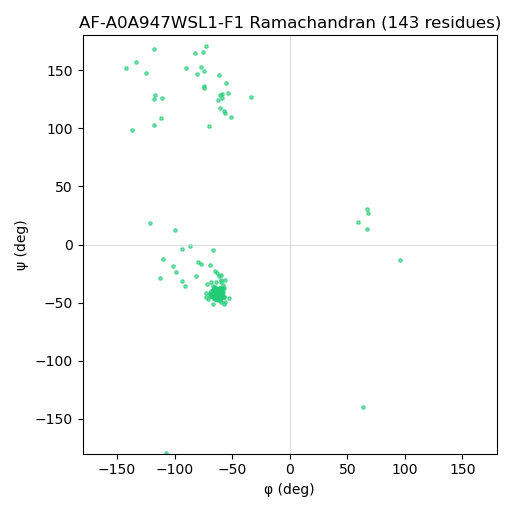 ALA A 1 67 ? -12.218 -6.793 8.074 1.00 92.06 67 ALA A CA 1
ATOM 504 C C . ALA A 1 67 ? -11.218 -7.679 8.842 1.00 92.06 67 ALA A C 1
ATOM 506 O O . ALA A 1 67 ? -10.840 -7.380 9.975 1.00 92.06 67 ALA A O 1
ATOM 507 N N . ARG A 1 68 ? -10.749 -8.775 8.228 1.00 93.88 68 ARG A N 1
ATOM 508 C CA . ARG A 1 68 ? -9.713 -9.644 8.807 1.00 93.88 68 ARG A CA 1
ATOM 509 C C . ARG A 1 68 ? -8.369 -8.921 8.941 1.00 93.88 68 ARG A C 1
ATOM 511 O O . ARG A 1 68 ? -7.643 -9.181 9.900 1.00 93.88 68 ARG A O 1
ATOM 518 N N . ARG A 1 69 ? -8.021 -8.061 7.981 1.00 93.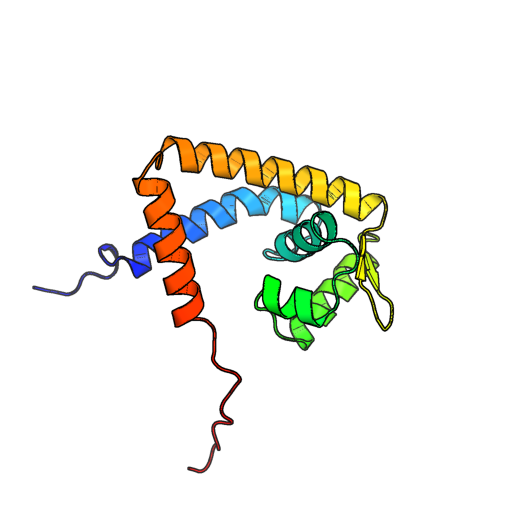88 69 ARG A N 1
ATOM 519 C CA . ARG A 1 69 ? -6.782 -7.267 7.969 1.00 93.88 69 ARG A CA 1
ATOM 520 C C . ARG A 1 69 ? -6.825 -6.167 9.027 1.00 93.88 69 ARG A C 1
ATOM 522 O O . ARG A 1 69 ? -5.898 -6.080 9.823 1.00 93.88 69 ARG A O 1
ATOM 529 N N . LEU A 1 70 ? -7.932 -5.429 9.106 1.00 93.69 70 LEU A N 1
ATOM 530 C CA . LEU A 1 70 ? -8.135 -4.364 10.091 1.00 93.69 70 LEU A CA 1
ATOM 531 C C . LEU A 1 70 ? -8.065 -4.891 11.527 1.00 93.69 70 LEU A C 1
ATOM 533 O O . LEU A 1 70 ? -7.279 -4.376 12.312 1.00 93.69 70 LEU A O 1
ATOM 537 N N . ARG A 1 71 ? -8.751 -6.000 11.844 1.00 94.62 71 ARG A N 1
ATOM 538 C CA . ARG A 1 71 ? -8.641 -6.639 13.174 1.00 94.62 71 ARG A CA 1
ATOM 539 C C . ARG A 1 71 ? -7.209 -7.028 13.536 1.00 94.62 71 ARG A C 1
ATOM 541 O O . ARG A 1 71 ? -6.809 -6.951 14.692 1.00 94.62 71 ARG A O 1
ATOM 548 N N . HIS A 1 72 ? -6.434 -7.487 12.555 1.00 94.94 72 HIS A N 1
ATOM 549 C CA . HIS A 1 72 ? -5.036 -7.833 12.778 1.00 94.94 72 HIS A CA 1
ATOM 550 C C . HIS A 1 72 ? -4.180 -6.587 13.053 1.00 94.94 72 HIS A C 1
ATOM 552 O O . HIS A 1 72 ? -3.374 -6.600 13.977 1.00 94.94 72 HIS A O 1
ATOM 558 N N . MET A 1 73 ? -4.381 -5.502 12.302 1.00 94.94 73 MET A N 1
ATOM 559 C CA . MET A 1 73 ? -3.691 -4.225 12.525 1.00 94.94 73 MET A CA 1
ATOM 560 C C . MET A 1 73 ? -4.069 -3.574 13.857 1.00 94.94 73 MET A C 1
ATOM 562 O O . MET A 1 73 ? -3.210 -3.006 14.528 1.00 94.94 73 MET A O 1
ATOM 566 N N . GLU A 1 74 ? -5.331 -3.688 14.258 1.00 95.19 74 GLU A N 1
ATOM 567 C CA . GLU A 1 74 ? -5.835 -3.220 15.548 1.00 95.19 74 GLU A CA 1
ATOM 568 C C . GLU A 1 74 ? -5.184 -3.995 16.702 1.00 95.19 74 GLU A C 1
ATOM 570 O O . GLU A 1 74 ? -4.679 -3.395 17.647 1.00 95.19 74 GLU A O 1
ATOM 575 N N . ALA A 1 75 ? -5.046 -5.321 16.573 1.00 95.44 75 ALA A N 1
ATOM 576 C CA . ALA A 1 75 ? -4.308 -6.142 17.537 1.00 95.44 75 ALA A CA 1
ATOM 577 C C . ALA A 1 75 ? -2.808 -5.787 17.632 1.00 95.44 75 ALA A C 1
ATOM 579 O O . ALA A 1 75 ? -2.178 -6.035 18.660 1.00 95.44 75 ALA A O 1
ATOM 580 N N . LEU A 1 76 ? -2.229 -5.202 16.578 1.00 94.62 76 LEU A N 1
ATOM 581 C CA . LEU A 1 76 ? -0.863 -4.664 16.570 1.00 94.62 76 LEU A CA 1
ATOM 582 C C . LEU A 1 76 ? -0.786 -3.208 17.070 1.00 94.62 76 LEU A C 1
ATOM 584 O O . LEU A 1 76 ? 0.306 -2.642 17.129 1.00 94.62 76 LEU A O 1
ATOM 588 N N . GLY A 1 77 ? -1.920 -2.592 17.419 1.00 95.62 77 GLY A N 1
ATOM 589 C CA . GLY A 1 77 ? -2.003 -1.200 17.859 1.00 95.62 77 GLY A CA 1
ATOM 590 C C . GLY A 1 77 ? -1.686 -0.189 16.756 1.00 95.62 77 GLY A C 1
ATOM 591 O O . GLY A 1 77 ? -1.178 0.892 17.053 1.00 95.62 77 GLY A O 1
ATOM 592 N N . LEU A 1 78 ? -1.913 -0.541 15.486 1.00 95.38 78 LEU A N 1
ATOM 593 C CA . LEU A 1 78 ? -1.620 0.316 14.328 1.00 95.38 78 LEU A CA 1
ATOM 594 C C . LEU A 1 78 ? -2.831 1.139 13.882 1.00 95.38 78 LEU A C 1
ATOM 596 O O . LEU A 1 78 ? -2.661 2.252 13.391 1.00 95.38 78 LEU A O 1
ATOM 600 N N . VAL A 1 79 ? -4.037 0.609 14.067 1.00 94.94 79 VAL A N 1
ATOM 601 C CA . VAL A 1 79 ? -5.293 1.277 13.710 1.00 94.94 79 VAL A CA 1
ATOM 602 C C . VAL A 1 79 ? -6.295 1.168 14.849 1.00 94.94 79 VAL A C 1
ATOM 604 O O . VAL A 1 79 ? -6.216 0.237 15.649 1.00 94.94 79 VAL A O 1
ATOM 607 N N . GLU A 1 80 ? -7.248 2.088 14.876 1.00 93.19 80 GLU A N 1
ATOM 608 C CA . GLU A 1 80 ? -8.468 2.008 15.676 1.00 93.19 80 GLU A CA 1
ATOM 609 C C . GLU A 1 80 ? -9.658 1.978 14.717 1.00 93.19 80 GLU A C 1
ATOM 611 O O . GLU A 1 80 ? -9.742 2.796 13.796 1.00 93.19 80 GLU A O 1
ATOM 616 N N . THR A 1 81 ? -10.551 1.001 14.894 1.00 89.50 81 THR A N 1
ATOM 617 C CA . THR A 1 81 ? -11.732 0.843 14.036 1.00 89.50 81 THR A CA 1
ATOM 618 C C . THR A 1 81 ? -12.995 1.172 14.821 1.00 89.50 81 THR A C 1
ATOM 620 O O . THR A 1 81 ? -13.264 0.588 15.870 1.00 89.50 81 THR A O 1
ATOM 623 N N . THR A 1 82 ? -13.809 2.083 14.295 1.00 83.69 82 THR A N 1
ATOM 624 C CA . THR A 1 82 ? -15.167 2.345 14.786 1.00 83.69 82 THR A CA 1
ATOM 625 C C . THR A 1 82 ? -16.198 1.809 13.790 1.00 83.69 82 THR A C 1
ATOM 627 O O . THR A 1 82 ? -15.851 1.232 12.761 1.00 83.69 82 THR A O 1
ATOM 630 N N . GLN A 1 83 ? -17.493 1.973 14.078 1.00 73.44 83 GLN A N 1
ATOM 631 C CA . GLN A 1 83 ? -18.544 1.578 13.131 1.00 73.44 83 GLN A CA 1
ATOM 632 C C . GLN A 1 83 ? -18.537 2.399 11.832 1.00 73.44 83 GLN A C 1
ATOM 634 O O . GLN A 1 83 ? -19.075 1.923 10.836 1.00 73.44 83 GLN A O 1
ATOM 639 N N . ALA A 1 84 ? -17.966 3.606 11.843 1.00 75.50 84 ALA A N 1
ATOM 640 C CA . ALA A 1 84 ? -18.007 4.529 10.710 1.00 75.50 84 ALA A CA 1
ATOM 641 C C . ALA A 1 84 ? -16.633 4.752 10.060 1.00 75.50 84 ALA A C 1
ATOM 643 O O . ALA A 1 84 ? -16.562 5.014 8.863 1.00 75.50 84 ALA A O 1
ATOM 644 N N . GLU A 1 85 ? -15.551 4.636 10.831 1.00 84.94 85 GLU A N 1
ATOM 645 C CA . GLU A 1 85 ? -14.233 5.135 10.436 1.00 84.94 85 GLU A CA 1
ATOM 646 C C . GLU A 1 85 ? -13.111 4.199 10.878 1.00 84.94 85 GLU A C 1
ATOM 648 O O . GLU A 1 85 ? -13.202 3.513 11.903 1.00 84.94 85 GLU A O 1
ATOM 653 N N . VAL A 1 86 ? -12.025 4.223 10.112 1.00 90.50 86 VAL A N 1
ATOM 654 C CA . VAL A 1 86 ? -10.757 3.583 10.455 1.00 90.50 86 VAL A CA 1
ATOM 655 C C . VAL A 1 86 ? -9.704 4.677 10.549 1.00 90.50 86 VAL A C 1
ATOM 657 O O . VAL A 1 86 ? -9.502 5.417 9.590 1.00 90.50 86 VAL A O 1
ATOM 660 N N . VAL A 1 87 ? -9.006 4.768 11.680 1.00 92.75 87 VAL A N 1
ATOM 661 C CA . VAL A 1 87 ? -7.973 5.792 11.898 1.00 92.75 87 VAL A CA 1
ATOM 662 C C . VAL A 1 87 ? -6.640 5.169 12.292 1.00 92.75 87 VAL A C 1
ATOM 664 O O . VAL A 1 87 ? -6.588 4.124 12.942 1.00 92.75 87 VAL A O 1
ATOM 667 N N . LEU A 1 88 ? -5.535 5.806 11.893 1.00 94.25 88 LEU A N 1
ATOM 668 C CA . LEU A 1 88 ? -4.198 5.401 12.328 1.00 94.25 88 LEU A CA 1
ATOM 669 C C . LEU A 1 88 ? -3.961 5.827 13.778 1.00 94.25 88 LEU A C 1
ATOM 671 O O . LEU A 1 88 ? -4.200 6.976 14.151 1.00 94.25 88 LEU A O 1
ATOM 675 N N . THR A 1 89 ? -3.385 4.933 14.579 1.00 95.44 89 THR A N 1
ATOM 676 C CA . THR A 1 89 ? -2.808 5.328 15.870 1.00 95.44 89 THR A CA 1
ATOM 677 C C . THR A 1 89 ? -1.508 6.103 15.645 1.00 95.44 89 THR A C 1
ATOM 679 O O . THR A 1 89 ? -0.917 6.068 14.566 1.00 95.44 89 THR A O 1
ATOM 682 N N . ALA A 1 90 ? -0.943 6.705 16.697 1.00 95.31 90 ALA A N 1
ATOM 683 C CA . ALA A 1 90 ? 0.398 7.294 16.612 1.00 95.31 90 ALA A CA 1
ATOM 684 C C . ALA A 1 90 ? 1.477 6.284 16.160 1.00 95.31 90 ALA A C 1
ATOM 686 O O . ALA A 1 90 ? 2.467 6.669 15.535 1.00 95.31 90 ALA A O 1
ATOM 687 N N . SER A 1 91 ? 1.306 4.995 16.483 1.00 95.00 91 SER A N 1
ATOM 688 C CA . SER A 1 91 ? 2.193 3.928 16.009 1.00 95.00 91 SER A CA 1
ATOM 689 C C . SER A 1 91 ? 1.971 3.644 14.523 1.00 95.00 91 SER A C 1
ATOM 691 O O . SER A 1 91 ? 2.937 3.601 13.760 1.00 95.00 91 SER A O 1
ATOM 693 N N . GLY A 1 92 ? 0.706 3.544 14.104 1.00 94.75 92 GLY A N 1
ATOM 694 C CA . GLY A 1 92 ? 0.316 3.385 12.705 1.00 94.75 92 GLY A CA 1
ATOM 695 C C . GLY A 1 92 ? 0.830 4.507 11.816 1.00 94.75 92 GLY A C 1
ATOM 696 O O . GLY A 1 92 ? 1.429 4.229 10.785 1.00 94.75 92 GLY A O 1
ATOM 697 N N . THR A 1 93 ? 0.702 5.764 12.246 1.00 94.94 93 THR A N 1
ATOM 698 C CA . THR A 1 93 ? 1.189 6.933 11.499 1.00 94.94 93 THR A CA 1
ATOM 699 C C . THR A 1 93 ? 2.698 6.891 11.284 1.00 94.94 93 THR A C 1
ATOM 701 O O . THR A 1 93 ? 3.172 7.135 10.175 1.00 94.94 93 THR A O 1
ATOM 704 N N . ARG A 1 94 ? 3.478 6.537 12.317 1.00 94.50 94 ARG A N 1
ATOM 705 C CA . ARG A 1 94 ? 4.937 6.389 12.176 1.00 94.50 94 ARG A CA 1
ATOM 706 C C . ARG A 1 94 ? 5.295 5.273 11.201 1.00 94.50 94 ARG A C 1
ATOM 708 O O . ARG A 1 94 ? 6.165 5.466 10.358 1.00 94.50 94 ARG A O 1
ATOM 715 N N . LEU A 1 95 ? 4.616 4.131 11.302 1.00 93.00 95 LEU A N 1
ATOM 716 C CA . LEU A 1 95 ? 4.852 3.006 10.406 1.00 93.00 95 LEU A CA 1
ATOM 717 C C . LEU A 1 95 ? 4.467 3.344 8.961 1.00 93.00 95 LEU A C 1
ATOM 719 O O . LEU A 1 95 ? 5.245 3.068 8.055 1.00 93.00 95 LEU A O 1
ATOM 723 N N . ALA A 1 96 ? 3.322 3.990 8.743 1.00 93.25 96 ALA A N 1
ATOM 724 C CA . ALA A 1 96 ? 2.886 4.433 7.424 1.00 93.25 96 ALA A CA 1
ATOM 725 C C . ALA A 1 96 ? 3.903 5.392 6.788 1.00 93.25 96 ALA A C 1
ATOM 727 O O . ALA A 1 96 ? 4.2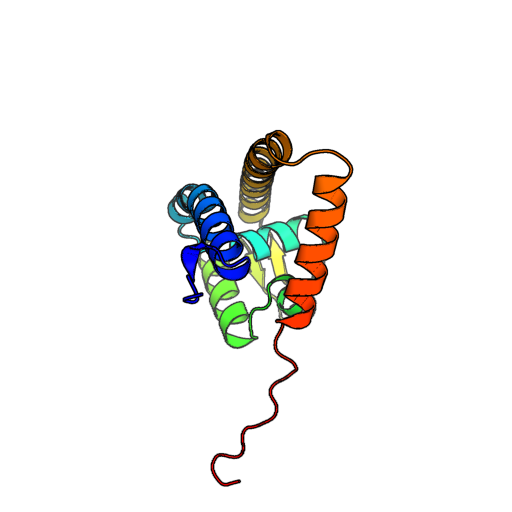45 5.222 5.622 1.00 93.25 96 ALA A O 1
ATOM 728 N N . ALA A 1 97 ? 4.469 6.325 7.560 1.00 92.94 97 ALA A N 1
ATOM 729 C CA . ALA A 1 97 ? 5.534 7.203 7.077 1.00 92.94 97 ALA A CA 1
ATOM 730 C C . ALA A 1 97 ? 6.796 6.421 6.663 1.00 92.94 97 ALA A C 1
ATOM 732 O O . ALA A 1 97 ? 7.361 6.682 5.601 1.00 92.94 97 ALA A O 1
ATOM 733 N N . SER A 1 98 ? 7.219 5.429 7.456 1.00 91.38 98 SER A N 1
ATOM 734 C CA . SER A 1 98 ? 8.346 4.554 7.096 1.00 91.38 98 SER A CA 1
ATOM 735 C C . SER A 1 98 ? 8.068 3.718 5.843 1.00 91.38 98 SER A C 1
ATOM 737 O O . SER A 1 98 ? 8.946 3.574 4.996 1.00 91.38 98 SER A O 1
ATOM 739 N N . LEU A 1 99 ? 6.849 3.191 5.700 1.00 90.50 99 LEU A N 1
ATOM 740 C CA . LEU A 1 99 ? 6.433 2.446 4.512 1.00 90.50 99 LEU A CA 1
ATOM 741 C C . LEU A 1 99 ? 6.367 3.350 3.278 1.00 90.50 99 LEU A C 1
ATOM 743 O O . LEU A 1 99 ? 6.792 2.938 2.205 1.00 90.50 99 LEU A O 1
ATOM 747 N N . MET A 1 100 ? 5.899 4.588 3.421 1.00 91.25 100 MET A N 1
ATOM 748 C CA . MET A 1 100 ? 5.842 5.545 2.320 1.00 91.25 100 MET A CA 1
ATOM 749 C C . MET A 1 100 ? 7.243 5.939 1.834 1.00 91.25 100 MET A C 1
ATOM 751 O O . MET A 1 100 ? 7.466 5.994 0.628 1.00 91.25 100 MET A O 1
ATOM 755 N N . ALA A 1 101 ? 8.202 6.124 2.747 1.00 91.12 101 ALA A N 1
ATOM 756 C CA . ALA A 1 101 ? 9.604 6.350 2.387 1.00 91.12 101 ALA A CA 1
ATOM 757 C C . ALA A 1 101 ? 10.199 5.155 1.620 1.00 91.12 101 ALA A C 1
ATOM 759 O O . ALA A 1 101 ? 10.792 5.335 0.563 1.00 91.12 101 ALA A O 1
ATOM 760 N N . LEU A 1 102 ? 9.952 3.925 2.086 1.00 87.62 102 LEU A N 1
ATOM 761 C CA . LEU A 1 102 ? 10.359 2.710 1.372 1.00 87.62 102 LEU A CA 1
ATOM 762 C C . LEU A 1 102 ? 9.759 2.638 -0.041 1.00 87.62 102 LEU A C 1
ATOM 764 O O . LEU A 1 102 ? 10.438 2.263 -0.995 1.00 87.62 102 LEU A O 1
ATOM 768 N N . TRP A 1 103 ? 8.472 2.963 -0.174 1.00 88.31 103 TRP A N 1
ATOM 769 C CA . TRP A 1 103 ? 7.799 2.998 -1.469 1.00 88.31 103 TRP A CA 1
ATOM 770 C C . TRP A 1 103 ? 8.418 4.047 -2.394 1.00 88.31 103 TRP A C 1
ATOM 772 O O . TRP A 1 103 ? 8.571 3.777 -3.584 1.00 88.31 103 TRP A O 1
ATOM 782 N N . GLN A 1 104 ? 8.817 5.201 -1.857 1.00 90.00 104 GLN A N 1
ATOM 783 C CA . GLN A 1 104 ? 9.515 6.231 -2.617 1.00 90.00 104 GLN A CA 1
ATOM 784 C C . GLN A 1 104 ? 10.894 5.754 -3.097 1.00 90.00 104 GLN A C 1
ATOM 786 O O . GLN A 1 104 ? 11.185 5.891 -4.281 1.00 90.00 104 GLN A O 1
ATOM 791 N N . ASP A 1 105 ? 11.696 5.117 -2.240 1.00 90.12 105 ASP A N 1
ATOM 792 C CA . ASP A 1 105 ? 13.007 4.570 -2.630 1.00 90.12 105 ASP A CA 1
ATOM 793 C C . ASP A 1 105 ? 12.875 3.549 -3.776 1.00 90.12 105 ASP A C 1
ATOM 795 O O . ASP A 1 105 ? 13.661 3.524 -4.726 1.00 90.12 105 ASP A O 1
ATOM 799 N N . ILE A 1 106 ? 11.844 2.701 -3.715 1.00 86.94 106 ILE A N 1
ATOM 800 C CA . ILE A 1 106 ? 11.559 1.721 -4.768 1.00 86.94 106 ILE A CA 1
ATOM 801 C C . ILE A 1 106 ? 11.081 2.411 -6.048 1.00 86.94 106 ILE A C 1
ATOM 803 O O . ILE A 1 106 ? 11.513 2.023 -7.138 1.00 86.94 106 ILE A O 1
ATOM 807 N N . ASP A 1 107 ? 10.220 3.427 -5.943 1.00 88.06 107 ASP A N 1
ATOM 808 C CA . ASP A 1 107 ? 9.778 4.213 -7.099 1.00 88.06 107 ASP A CA 1
ATOM 809 C C . ASP A 1 107 ? 10.963 4.907 -7.778 1.00 88.06 107 ASP A C 1
ATOM 811 O O . ASP A 1 107 ? 11.058 4.878 -9.001 1.00 88.06 107 ASP A O 1
ATOM 815 N N . GLU A 1 108 ? 11.932 5.422 -7.019 1.00 89.19 108 GLU A N 1
ATOM 816 C CA . GLU A 1 108 ? 13.159 6.020 -7.557 1.00 89.19 108 GLU A CA 1
ATOM 817 C C . GLU A 1 108 ? 14.015 5.001 -8.330 1.00 89.19 108 GLU A C 1
ATOM 819 O O . GLU A 1 108 ? 14.462 5.284 -9.448 1.00 89.19 108 GLU A O 1
ATOM 824 N N . ILE A 1 109 ? 14.176 3.778 -7.808 1.00 88.50 109 ILE A N 1
ATOM 825 C CA . ILE A 1 109 ? 14.869 2.681 -8.510 1.00 88.50 109 ILE A CA 1
ATOM 826 C C . ILE A 1 109 ? 14.156 2.337 -9.828 1.00 88.50 109 ILE A C 1
ATOM 828 O O . ILE A 1 109 ? 14.800 2.124 -10.863 1.00 88.50 109 ILE A O 1
ATOM 832 N N . VAL A 1 110 ? 12.822 2.284 -9.820 1.00 85.75 110 VAL A N 1
ATOM 833 C CA . VAL A 1 110 ? 12.027 2.006 -11.025 1.00 85.75 110 VAL A CA 1
ATOM 834 C C . VAL A 1 110 ? 12.116 3.171 -12.016 1.00 85.75 110 VAL A C 1
ATOM 836 O O . VAL A 1 110 ? 12.338 2.950 -13.211 1.00 85.75 110 VAL A O 1
ATOM 839 N N . ALA A 1 111 ? 12.001 4.409 -11.537 1.00 85.69 111 ALA A N 1
ATOM 840 C CA . ALA A 1 111 ? 12.039 5.627 -12.339 1.00 85.69 111 ALA A CA 1
ATOM 841 C C . ALA A 1 111 ? 13.395 5.831 -13.027 1.00 85.69 111 ALA A C 1
ATOM 843 O O . ALA A 1 111 ? 13.434 6.309 -14.162 1.00 85.69 111 ALA A O 1
ATOM 844 N N . ALA A 1 112 ? 14.494 5.392 -12.404 1.00 87.25 112 ALA A N 1
ATOM 845 C CA . ALA A 1 112 ? 15.818 5.378 -13.027 1.00 87.25 112 ALA A CA 1
ATOM 846 C C . ALA A 1 112 ? 15.871 4.516 -14.305 1.00 87.25 112 ALA A C 1
ATOM 848 O O . ALA A 1 112 ? 16.671 4.780 -15.201 1.00 87.25 112 ALA A O 1
ATOM 849 N N . ASN A 1 113 ? 15.000 3.509 -14.416 1.00 85.62 113 ASN A N 1
ATOM 850 C CA . ASN A 1 113 ? 14.921 2.611 -15.570 1.00 85.62 113 ASN A CA 1
ATOM 851 C C . ASN A 1 113 ? 13.811 3.001 -16.558 1.00 85.62 113 ASN A C 1
ATOM 853 O O . ASN A 1 113 ? 13.877 2.653 -17.738 1.00 85.62 113 ASN A O 1
ATOM 857 N N . VAL A 1 114 ? 12.784 3.722 -16.095 1.00 84.00 114 VAL A N 1
ATOM 858 C CA . VAL A 1 114 ? 11.654 4.167 -16.915 1.00 84.00 114 VAL A CA 1
ATOM 859 C C . VAL A 1 114 ? 11.311 5.618 -16.581 1.00 84.00 114 VAL A C 1
ATOM 861 O O . VAL A 1 114 ? 10.571 5.889 -15.640 1.00 84.00 114 VAL A O 1
ATOM 864 N N . ALA A 1 115 ? 11.802 6.555 -17.398 1.00 83.44 115 ALA A N 1
ATOM 865 C CA . ALA A 1 115 ? 11.641 7.995 -17.179 1.00 83.44 115 ALA A CA 1
ATOM 866 C C . ALA A 1 115 ? 10.847 8.705 -18.297 1.00 83.44 115 ALA A C 1
ATOM 868 O O . ALA A 1 115 ? 10.574 8.164 -19.375 1.00 83.44 115 ALA A O 1
ATOM 869 N N . GLY A 1 116 ? 10.458 9.956 -18.033 1.00 86.44 116 GLY A N 1
ATOM 870 C CA . GLY A 1 116 ? 9.900 10.862 -19.040 1.00 86.44 116 GLY A CA 1
ATOM 871 C C . GLY A 1 116 ? 8.558 10.401 -19.648 1.00 86.44 116 GLY A C 1
ATOM 872 O O . GLY A 1 116 ? 7.671 9.926 -18.928 1.00 86.44 116 GLY A O 1
ATOM 873 N N . PRO A 1 117 ? 8.352 10.564 -20.972 1.00 86.88 117 PRO A N 1
ATOM 874 C CA . PRO A 1 117 ? 7.105 10.178 -21.639 1.00 86.88 117 PRO A CA 1
ATOM 875 C C . PRO A 1 117 ? 6.768 8.686 -21.512 1.00 86.88 117 PRO A C 1
ATOM 877 O O . PRO A 1 117 ? 5.590 8.336 -21.425 1.00 86.88 117 PRO A O 1
ATOM 880 N N . VAL A 1 118 ? 7.784 7.815 -21.454 1.00 87.25 118 VAL A N 1
ATOM 881 C CA . VAL A 1 118 ? 7.603 6.361 -21.320 1.00 87.25 118 VAL A CA 1
ATOM 882 C C . VAL A 1 118 ? 6.963 6.032 -19.975 1.00 87.25 118 VAL A C 1
ATOM 884 O O . VAL A 1 118 ? 5.949 5.339 -19.945 1.00 87.25 118 VAL A O 1
ATOM 887 N N . ALA A 1 119 ? 7.464 6.613 -18.882 1.00 86.88 119 ALA A N 1
ATOM 888 C CA . ALA A 1 119 ? 6.900 6.435 -17.543 1.00 86.88 119 ALA A CA 1
ATOM 889 C C . ALA A 1 119 ? 5.432 6.875 -17.470 1.00 86.88 119 ALA A C 1
ATOM 891 O O . ALA A 1 119 ? 4.576 6.197 -16.900 1.00 86.88 119 ALA A O 1
ATOM 892 N N . ARG A 1 120 ? 5.113 8.018 -18.090 1.00 87.56 120 ARG A N 1
ATOM 893 C CA . ARG A 1 120 ? 3.741 8.542 -18.149 1.00 87.56 120 ARG A CA 1
ATOM 894 C C . ARG A 1 120 ? 2.808 7.600 -18.907 1.00 87.56 120 ARG A C 1
ATOM 896 O O . ARG A 1 120 ? 1.700 7.341 -18.441 1.00 87.56 120 ARG A O 1
ATOM 903 N N . ASN A 1 121 ? 3.243 7.099 -20.059 1.00 89.88 121 ASN A N 1
ATOM 904 C CA . ASN A 1 121 ? 2.449 6.176 -20.864 1.00 89.88 121 ASN A CA 1
ATOM 905 C C . ASN A 1 121 ? 2.294 4.822 -20.167 1.00 89.88 121 ASN A C 1
ATOM 907 O O . ASN A 1 121 ? 1.193 4.283 -20.149 1.00 89.88 121 ASN A O 1
ATOM 911 N N . MET A 1 122 ? 3.351 4.323 -19.523 1.00 88.31 122 MET A N 1
ATOM 912 C CA . MET A 1 122 ? 3.311 3.083 -18.754 1.00 88.31 122 MET A CA 1
ATOM 913 C C . MET A 1 122 ? 2.306 3.170 -17.604 1.00 88.31 122 MET A C 1
ATOM 915 O O . MET A 1 122 ? 1.448 2.301 -17.505 1.00 88.31 122 MET A O 1
ATOM 919 N N . ARG A 1 123 ? 2.310 4.255 -16.813 1.00 88.75 123 ARG A N 1
ATOM 920 C CA . ARG A 1 123 ? 1.304 4.475 -15.755 1.00 88.75 123 ARG A CA 1
ATOM 921 C C . ARG A 1 123 ? -0.128 4.465 -16.293 1.00 88.75 123 ARG A C 1
ATOM 923 O O . ARG A 1 123 ? -0.993 3.811 -15.719 1.00 88.75 123 ARG A O 1
ATOM 930 N N . LYS A 1 124 ? -0.382 5.145 -17.419 1.00 89.62 124 LYS A N 1
ATOM 931 C CA . LYS A 1 124 ? -1.707 5.144 -18.067 1.00 89.62 124 LYS A CA 1
ATOM 932 C C . LYS A 1 124 ? -2.120 3.744 -18.524 1.00 89.62 124 LYS A C 1
ATOM 934 O O . LYS A 1 124 ? -3.266 3.360 -18.320 1.00 89.62 124 LYS A O 1
ATOM 939 N N . SER A 1 125 ? -1.206 2.996 -19.138 1.00 91.19 125 SER A N 1
ATOM 940 C CA . SER A 1 125 ? -1.474 1.633 -19.601 1.00 91.19 125 SER A CA 1
ATOM 941 C C . SER A 1 125 ? -1.731 0.681 -18.437 1.00 91.19 125 SER A C 1
ATOM 943 O O . SER A 1 125 ? -2.701 -0.063 -18.484 1.00 91.19 125 SER A O 1
ATOM 945 N N . LEU A 1 126 ? -0.920 0.742 -17.376 1.00 88.94 126 LEU A N 1
ATOM 946 C CA . LEU A 1 126 ? -1.102 -0.070 -16.170 1.00 88.94 126 LEU A CA 1
ATOM 947 C C . LEU A 1 126 ? -2.452 0.199 -15.504 1.00 88.94 126 LEU A C 1
ATOM 949 O O . LEU A 1 126 ? -3.145 -0.752 -15.160 1.00 88.94 126 LEU A O 1
ATOM 953 N N . LYS A 1 127 ? -2.861 1.471 -15.398 1.00 85.94 127 LYS A N 1
ATOM 954 C CA . LYS A 1 127 ? -4.184 1.840 -14.878 1.00 85.94 127 LYS A CA 1
ATOM 955 C C . LYS A 1 127 ? -5.312 1.187 -15.684 1.00 85.94 127 LYS A C 1
ATOM 957 O O . LYS A 1 127 ? -6.142 0.501 -15.106 1.00 85.94 127 LYS A O 1
ATOM 962 N N . ARG A 1 128 ? -5.297 1.326 -17.015 1.00 87.50 128 ARG A N 1
ATOM 963 C CA . ARG A 1 128 ? -6.321 0.713 -17.883 1.00 87.50 128 ARG A CA 1
ATOM 964 C C . ARG A 1 128 ? -6.333 -0.810 -17.797 1.00 87.50 128 ARG A C 1
ATOM 966 O O . ARG A 1 128 ? -7.400 -1.409 -17.850 1.00 87.50 128 ARG A O 1
ATOM 973 N N . ILE A 1 129 ? -5.158 -1.435 -17.687 1.00 87.50 129 ILE A N 1
ATOM 974 C CA . ILE A 1 129 ? -5.046 -2.888 -17.501 1.00 87.50 129 ILE A CA 1
ATOM 975 C C . ILE A 1 129 ? -5.701 -3.291 -16.179 1.00 87.50 129 ILE A C 1
ATOM 977 O O . ILE A 1 129 ? -6.505 -4.214 -16.179 1.00 87.50 129 ILE A O 1
ATOM 981 N N . ALA A 1 130 ? -5.402 -2.594 -15.080 1.00 82.50 130 ALA A N 1
ATOM 982 C CA . ALA A 1 130 ? -6.016 -2.865 -13.783 1.00 82.50 130 ALA A CA 1
ATOM 983 C C . ALA A 1 130 ? -7.542 -2.694 -13.828 1.00 82.50 130 ALA A C 1
ATOM 985 O O . ALA A 1 130 ? -8.256 -3.581 -13.383 1.00 82.50 130 ALA A O 1
ATOM 986 N N . GLU A 1 131 ? -8.040 -1.617 -14.443 1.00 82.69 131 GLU A N 1
ATOM 987 C CA . GLU A 1 131 ? -9.479 -1.379 -14.640 1.00 82.69 131 GLU A CA 1
ATOM 988 C C . GLU A 1 131 ? -10.148 -2.478 -15.481 1.00 82.69 131 GLU A C 1
ATOM 990 O O . GLU A 1 131 ? -11.266 -2.874 -15.185 1.00 82.69 131 GLU A O 1
ATOM 995 N N . SER A 1 132 ? -9.457 -3.008 -16.497 1.00 83.00 132 SER A N 1
ATOM 996 C CA . SER A 1 132 ? -9.989 -4.073 -17.367 1.00 83.00 132 SER A CA 1
ATOM 997 C C . SER A 1 132 ? -9.970 -5.465 -16.720 1.00 83.00 132 SER A C 1
ATOM 999 O O . SER A 1 132 ? -10.584 -6.387 -17.247 1.00 83.00 132 SER A O 1
ATOM 1001 N N . LEU A 1 133 ? -9.203 -5.642 -15.638 1.00 78.31 133 LEU A N 1
ATOM 1002 C CA . LEU A 1 133 ? -9.044 -6.910 -14.916 1.00 78.31 133 LEU A CA 1
ATOM 1003 C C . LEU A 1 133 ? -9.709 -6.897 -13.535 1.00 78.31 133 LEU A C 1
ATOM 1005 O O . LEU A 1 133 ? -9.813 -7.954 -12.911 1.00 78.31 133 LEU A O 1
ATOM 1009 N N . ALA A 1 134 ? -10.113 -5.725 -13.040 1.00 66.81 134 ALA A N 1
ATOM 1010 C CA . ALA A 1 134 ? -10.890 -5.612 -11.820 1.00 66.81 134 ALA A CA 1
ATOM 1011 C C . ALA A 1 134 ? -12.190 -6.409 -12.011 1.00 66.81 134 ALA A C 1
ATOM 1013 O O . ALA A 1 134 ? -12.847 -6.245 -13.041 1.00 66.81 134 ALA A O 1
ATOM 1014 N N . PRO A 1 135 ? -12.548 -7.305 -11.077 1.00 55.19 135 PRO A N 1
ATOM 1015 C CA . PRO A 1 135 ? -13.779 -8.063 -11.206 1.00 55.19 135 PRO A CA 1
ATOM 1016 C C . PRO A 1 135 ? -14.954 -7.083 -11.277 1.00 55.19 135 PRO A C 1
ATOM 1018 O O . PRO A 1 135 ? -15.113 -6.243 -10.390 1.00 55.19 135 PRO A O 1
ATOM 1021 N N . GLU A 1 136 ? -15.790 -7.196 -12.312 1.00 52.62 136 GLU A N 1
ATOM 1022 C CA . GLU A 1 136 ? -17.158 -6.701 -12.197 1.00 52.62 136 GLU A CA 1
ATOM 1023 C C . GLU A 1 136 ? -17.785 -7.393 -10.979 1.00 52.62 136 GLU A C 1
ATOM 1025 O O . GLU A 1 136 ? -17.530 -8.575 -10.723 1.00 52.62 136 GLU A O 1
ATOM 1030 N N . VAL A 1 137 ? -18.547 -6.628 -10.194 1.00 44.41 137 VAL A N 1
ATOM 1031 C CA . VAL A 1 137 ? -19.382 -7.105 -9.081 1.00 44.41 137 VAL A CA 1
ATOM 1032 C C . VAL A 1 137 ? -19.926 -8.501 -9.415 1.00 44.41 137 VAL A C 1
ATOM 1034 O O . VAL A 1 137 ? -20.472 -8.668 -10.505 1.00 44.41 137 VAL A O 1
ATOM 1037 N N . PRO A 1 138 ? -19.752 -9.512 -8.543 1.00 40.56 138 PRO A N 1
ATOM 1038 C CA . PRO A 1 138 ? -19.959 -10.904 -8.915 1.00 40.56 138 PRO A CA 1
ATOM 1039 C C . PRO A 1 138 ? -21.368 -11.111 -9.471 1.00 40.56 138 PRO A C 1
ATOM 1041 O O . PRO A 1 138 ? -22.354 -11.021 -8.739 1.00 40.56 138 PRO A O 1
ATOM 1044 N N . VAL A 1 139 ? -21.455 -11.427 -10.765 1.00 40.06 139 VAL A N 1
ATOM 1045 C CA . VAL A 1 139 ? -22.615 -12.133 -11.301 1.00 40.06 139 VAL A CA 1
ATOM 1046 C C . VAL A 1 139 ? -22.644 -13.455 -10.552 1.00 40.06 139 VAL A C 1
ATOM 1048 O O . VAL A 1 139 ? -21.681 -14.223 -10.606 1.00 40.06 139 VAL A O 1
ATOM 1051 N N . ALA A 1 140 ? -23.716 -13.677 -9.794 1.00 39.25 140 ALA A N 1
ATOM 1052 C CA . ALA A 1 140 ? -23.996 -14.971 -9.208 1.00 39.25 140 ALA A CA 1
ATOM 1053 C C . ALA A 1 140 ? -23.922 -16.003 -10.337 1.00 39.25 140 ALA A C 1
ATOM 1055 O O . ALA A 1 140 ? -24.748 -15.990 -11.249 1.00 39.25 140 ALA A O 1
ATOM 1056 N N . ILE A 1 141 ? -22.894 -16.848 -10.310 1.00 40.28 141 ILE A N 1
ATOM 1057 C CA . ILE A 1 141 ? -22.913 -18.062 -11.107 1.00 40.28 141 ILE A CA 1
ATOM 1058 C C . ILE A 1 141 ? -23.957 -18.924 -10.418 1.00 40.28 141 ILE A C 1
ATOM 1060 O O . ILE A 1 141 ? -23.707 -19.446 -9.331 1.00 40.28 141 ILE A O 1
ATOM 1064 N N . ASP A 1 142 ? -25.147 -18.967 -11.010 1.00 39.84 142 ASP A N 1
ATOM 1065 C CA . ASP A 1 142 ? -26.132 -19.990 -10.712 1.00 39.84 142 ASP A CA 1
ATOM 1066 C C . ASP A 1 142 ? -25.458 -21.343 -10.994 1.00 39.84 142 ASP A C 1
ATOM 1068 O O . ASP A 1 142 ? -25.043 -21.579 -12.133 1.00 39.84 142 ASP A O 1
ATOM 1072 N N . PRO A 1 143 ? -25.238 -22.195 -9.978 1.00 43.69 143 PRO A N 1
ATOM 1073 C CA . PRO A 1 143 ? -24.606 -23.488 -10.189 1.00 43.69 143 PRO A CA 1
ATOM 1074 C C . PRO A 1 143 ? -25.472 -24.454 -11.018 1.00 43.69 143 PRO A C 1
ATOM 1076 O O . PRO A 1 143 ? -24.968 -25.524 -11.353 1.00 43.69 143 PRO A O 1
ATOM 1079 N N . ASP A 1 144 ? -26.708 -24.076 -11.379 1.00 49.22 144 ASP A N 1
ATOM 1080 C CA . ASP A 1 144 ? -27.661 -24.912 -12.118 1.00 49.22 144 ASP A CA 1
ATOM 1081 C C . ASP A 1 144 ? -28.142 -24.323 -13.475 1.00 49.22 144 ASP A C 1
ATOM 1083 O O . ASP A 1 144 ? -29.157 -24.785 -14.005 1.00 49.22 144 ASP A O 1
ATOM 1087 N N . ALA A 1 145 ? -27.439 -23.345 -14.074 1.00 41.41 145 ALA A N 1
ATOM 1088 C CA . ALA A 1 145 ? -27.775 -22.786 -15.403 1.00 41.41 145 ALA A CA 1
ATOM 1089 C C . ALA A 1 145 ? -27.084 -23.479 -16.597 1.00 41.41 145 ALA A C 1
ATOM 1091 O O . ALA A 1 145 ? -25.860 -23.741 -16.527 1.00 41.41 145 ALA A O 1
#

Secondary structure (DSSP, 8-state):
----GGGSHHHHHHHHHHHHHHHHHHHHHHTTPPTTHHHHHHHHHHSTT--HHHHHHHH---HHHHHHHHHHHHHTTSEEE-SS-EEE-HHHHHHHHHHHHHHHHHHHHHHHHS-HHHHHHHHHHHHHHHHHHSPPS-----TT-